Protein AF-A0A315ZQ72-F1 (afdb_monomer)

Nearest PDB structures (foldseek):
  6ake-assembly1_A  TM=5.453E-01  e=6.835E-01  Mus musculus

Mean predicted aligned error: 5.45 Å

Secondary structure (DSSP, 8-state):
-HHHHHHPPTTHHHHHHHHHHHHHHHHHHHHHH--TTHHHHHHHHHHHHHHHHHHHHHTTGGGH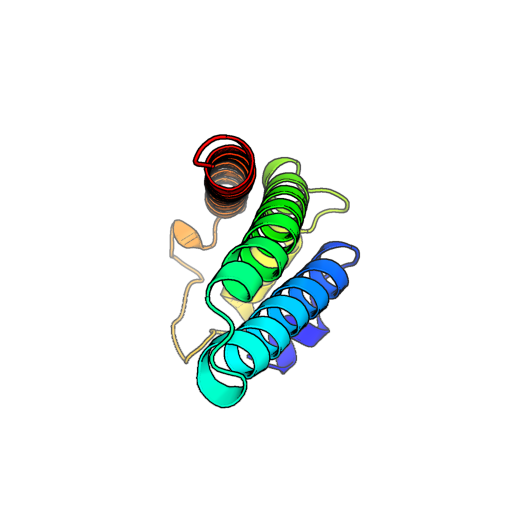HHHHHHHHHHH-GGG---TT-GGGSHHHHHHHHHHHHHHHHHHHHHHHH--

Organism: NCBI:txid317664

Foldseek 3Di:
DVVLLVQADPPLSVLVVVLVVLVVVLCCCCVPVVDPLSNLVSQQVNLVSLLVNLCCLLVCPVVRLVSQLVCVQPVCVVVHHCVVPPCSDSNNSNVVSPVSNVRSVVSNCCSVVVD

pLDDT: mean 86.86, std 9.17, range [51.12, 97.25]

Sequence (115 aa):
MLRMLRQLPQPFKTLYAATFAVFFIGFVTVAIADEPDGFRFVIVPFGLLMAAQGTVLALDVRGNATEYSRLLKTTKPMGVDYSGSFMSSVRAIRMLGAAVLVVGLFMTVAAVVGT

Solvent-accessible surface area (backbone atoms only — not comparable to full-atom values): 5789 Å² total; per-residue (Å²): 100,73,72,59,58,72,66,48,49,74,66,55,39,59,42,52,53,49,40,52,48,42,52,51,54,34,48,48,41,42,76,70,65,72,34,79,71,48,51,50,75,28,42,36,60,40,11,50,37,36,21,53,45,7,48,37,21,43,68,32,46,87,45,38,17,53,52,50,19,52,46,38,40,72,63,26,58,92,77,44,77,27,67,87,39,70,73,31,33,43,68,44,36,17,50,51,12,46,52,37,20,53,50,9,47,47,45,25,50,48,58,66,65,76,109

Radius of gyration: 15.66 Å; Cα contacts (8 Å, |Δi|>4): 152; chains: 1; bounding box: 36×22×44 Å

Structure (mmCIF, N/CA/C/O backbone):
data_AF-A0A315ZQ72-F1
#
_entry.id   AF-A0A315ZQ72-F1
#
loop_
_atom_site.group_PDB
_atom_site.id
_atom_site.type_symbol
_atom_site.label_atom_id
_atom_site.label_alt_id
_atom_site.label_comp_id
_atom_site.label_asym_id
_atom_site.label_entity_id
_atom_site.label_seq_id
_atom_site.pdbx_PDB_ins_code
_atom_site.Cartn_x
_atom_site.Cartn_y
_atom_site.Cartn_z
_atom_site.occupancy
_atom_site.B_iso_or_equiv
_atom_site.auth_seq_id
_atom_site.auth_comp_id
_atom_site.auth_asym_id
_atom_site.auth_atom_id
_atom_site.pdbx_PDB_model_num
ATOM 1 N N . MET A 1 1 ? 7.701 -4.506 13.657 1.00 62.28 1 MET A N 1
ATOM 2 C CA . MET A 1 1 ? 7.121 -4.409 12.293 1.00 62.28 1 MET A CA 1
ATOM 3 C C . MET A 1 1 ? 6.639 -5.748 11.741 1.00 62.28 1 MET A C 1
ATOM 5 O O . MET A 1 1 ? 5.459 -5.853 11.442 1.00 62.28 1 MET A O 1
ATOM 9 N N . LEU A 1 2 ? 7.482 -6.787 11.670 1.00 71.06 2 LEU A N 1
ATOM 10 C CA . LEU A 1 2 ? 7.100 -8.115 11.146 1.00 71.06 2 LEU A CA 1
ATOM 11 C C . LEU A 1 2 ? 5.825 -8.711 11.777 1.00 71.06 2 LEU A C 1
ATOM 13 O O . LEU A 1 2 ? 4.986 -9.264 11.070 1.00 71.06 2 LEU A O 1
ATOM 17 N N . ARG A 1 3 ? 5.635 -8.550 13.094 1.00 74.81 3 ARG A N 1
ATOM 18 C CA . AR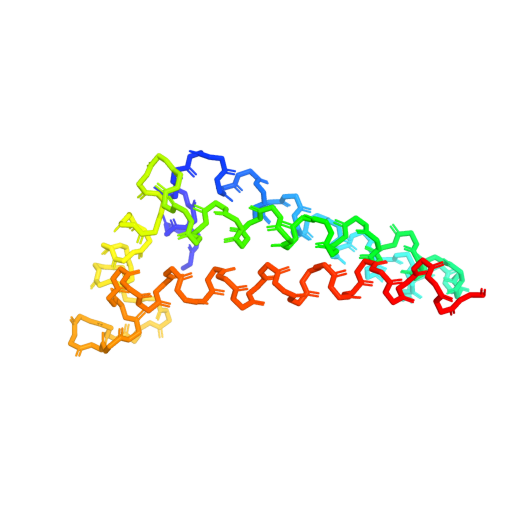G A 1 3 ? 4.424 -9.011 13.800 1.00 74.81 3 ARG A CA 1
ATOM 19 C C . ARG A 1 3 ? 3.146 -8.307 13.325 1.00 74.81 3 ARG A C 1
ATOM 21 O O . ARG A 1 3 ? 2.135 -8.971 13.149 1.00 74.81 3 ARG A O 1
ATOM 28 N N . MET A 1 4 ? 3.213 -6.999 13.077 1.00 74.56 4 MET A N 1
ATOM 29 C CA . MET A 1 4 ? 2.089 -6.203 12.571 1.00 74.56 4 MET A CA 1
ATOM 30 C C . MET A 1 4 ? 1.739 -6.611 11.136 1.00 74.56 4 MET A C 1
ATOM 32 O O . MET A 1 4 ? 0.583 -6.888 10.839 1.00 74.56 4 MET A O 1
ATOM 36 N N . LEU A 1 5 ? 2.749 -6.752 10.268 1.00 75.69 5 LEU A N 1
ATOM 37 C CA . LEU A 1 5 ? 2.554 -7.176 8.878 1.00 75.69 5 LEU A CA 1
ATOM 38 C C . LEU A 1 5 ? 1.884 -8.551 8.781 1.00 75.69 5 LEU A C 1
ATOM 40 O O . LEU A 1 5 ? 0.998 -8.746 7.956 1.00 75.69 5 LEU A O 1
ATOM 44 N N . ARG A 1 6 ? 2.242 -9.494 9.664 1.00 81.62 6 ARG A N 1
ATOM 45 C CA . ARG A 1 6 ? 1.608 -10.822 9.731 1.00 81.62 6 ARG A CA 1
ATOM 46 C C . ARG A 1 6 ? 0.135 -10.783 10.140 1.00 81.62 6 ARG A C 1
ATOM 48 O O . ARG A 1 6 ? -0.583 -11.720 9.808 1.00 81.62 6 ARG A O 1
ATOM 55 N N . GLN A 1 7 ? -0.329 -9.728 10.801 1.00 83.88 7 GLN A N 1
ATOM 56 C CA . GLN A 1 7 ? -1.713 -9.604 11.269 1.00 83.88 7 GLN A CA 1
ATOM 57 C C . GLN A 1 7 ? -2.617 -8.843 10.292 1.00 83.88 7 GLN A C 1
ATOM 59 O O . GLN A 1 7 ? -3.830 -8.873 10.454 1.00 83.88 7 GLN A O 1
ATOM 64 N N . LEU A 1 8 ? -2.058 -8.228 9.243 1.00 83.88 8 LEU A N 1
ATOM 65 C CA . LEU A 1 8 ? -2.861 -7.507 8.257 1.00 83.88 8 LEU A CA 1
ATOM 66 C C . LEU A 1 8 ? -3.813 -8.446 7.488 1.00 83.88 8 LEU A C 1
ATOM 68 O O . LEU A 1 8 ? -3.389 -9.545 7.090 1.00 83.88 8 LEU A O 1
ATOM 72 N N . PRO A 1 9 ? -5.067 -8.028 7.237 1.00 87.56 9 PRO A N 1
ATOM 73 C CA . PRO A 1 9 ? -6.008 -8.800 6.441 1.00 87.56 9 PRO A CA 1
ATOM 74 C C . PRO A 1 9 ? -5.582 -8.899 4.973 1.00 87.56 9 PRO A C 1
ATOM 76 O O . PRO A 1 9 ? -4.791 -8.109 4.449 1.00 87.56 9 PRO A O 1
ATOM 79 N N . GLN A 1 10 ? -6.158 -9.880 4.279 1.00 90.94 10 GLN A N 1
ATOM 80 C CA . GLN A 1 10 ? -6.149 -9.898 2.819 1.00 90.94 10 GLN A CA 1
ATOM 81 C C . GLN A 1 10 ? -7.238 -8.953 2.281 1.00 90.94 10 GLN A C 1
ATOM 83 O O . GLN A 1 10 ? -8.309 -8.868 2.888 1.00 90.94 10 GLN A O 1
ATOM 88 N N . PRO A 1 11 ? -7.016 -8.249 1.155 1.00 91.12 11 PRO A N 1
ATOM 89 C CA . PRO A 1 11 ? -5.890 -8.390 0.218 1.00 91.12 11 PRO A CA 1
ATOM 90 C C . PRO A 1 11 ? -4.671 -7.497 0.522 1.00 91.12 11 PRO A C 1
ATOM 92 O O . PRO A 1 11 ? -3.656 -7.591 -0.167 1.00 91.12 11 PRO A O 1
ATOM 95 N N . PHE A 1 12 ? -4.751 -6.617 1.528 1.00 91.00 12 PHE A N 1
ATOM 96 C CA . PHE A 1 12 ? -3.743 -5.576 1.754 1.00 91.00 12 PHE A CA 1
ATOM 97 C C . PHE A 1 12 ? -2.345 -6.140 2.031 1.00 91.00 12 PHE A C 1
ATOM 99 O O . PHE A 1 12 ? -1.354 -5.612 1.530 1.00 91.00 12 PHE A O 1
ATOM 106 N N . LYS A 1 13 ? -2.259 -7.249 2.777 1.00 91.00 13 LYS A N 1
ATOM 107 C CA . LYS A 1 13 ? -0.991 -7.944 3.037 1.00 91.00 13 LYS A CA 1
ATOM 108 C C . LYS A 1 13 ? -0.295 -8.399 1.751 1.00 91.00 13 LYS A C 1
ATOM 110 O O . LYS A 1 13 ? 0.901 -8.157 1.603 1.00 91.00 13 LYS A O 1
ATOM 115 N N . THR A 1 14 ? -1.016 -9.056 0.840 1.00 92.88 14 THR A N 1
ATOM 116 C CA . THR A 1 14 ? -0.434 -9.521 -0.429 1.00 92.88 14 THR A CA 1
ATOM 117 C C . THR A 1 14 ? 0.013 -8.347 -1.285 1.00 92.88 14 THR A C 1
ATOM 119 O O . THR A 1 14 ? 1.123 -8.375 -1.807 1.00 92.88 14 THR A O 1
ATOM 122 N N . LEU A 1 15 ? -0.801 -7.293 -1.372 1.00 93.38 15 LEU A N 1
ATOM 123 C CA . LEU A 1 15 ? -0.421 -6.088 -2.105 1.00 93.38 15 LEU A CA 1
ATOM 124 C C . LEU A 1 15 ? 0.846 -5.451 -1.522 1.00 93.38 15 LEU A C 1
ATOM 126 O O . LEU A 1 15 ? 1.740 -5.097 -2.273 1.00 93.38 15 LEU A O 1
ATOM 130 N N . TYR A 1 16 ? 0.980 -5.392 -0.193 1.00 90.56 16 TYR A N 1
ATOM 131 C CA . TYR A 1 16 ? 2.194 -4.889 0.456 1.00 90.56 16 TYR A CA 1
ATOM 132 C C . TYR A 1 16 ? 3.437 -5.715 0.121 1.00 90.56 16 TYR A C 1
ATOM 134 O O . TYR A 1 16 ? 4.483 -5.151 -0.195 1.00 90.56 16 TYR A O 1
ATOM 142 N N . ALA A 1 17 ? 3.324 -7.044 0.157 1.00 91.50 17 ALA A N 1
ATOM 143 C CA . ALA A 1 17 ? 4.421 -7.927 -0.225 1.00 91.50 17 ALA A CA 1
ATOM 144 C C . ALA A 1 17 ? 4.807 -7.751 -1.704 1.00 91.50 17 ALA A C 1
ATOM 146 O O . ALA A 1 17 ? 5.993 -7.689 -2.017 1.00 91.50 17 ALA A O 1
ATOM 147 N N . ALA A 1 18 ? 3.820 -7.615 -2.593 1.00 93.25 18 ALA A N 1
ATOM 148 C CA . ALA A 1 18 ? 4.048 -7.368 -4.012 1.00 93.25 18 ALA A CA 1
ATOM 149 C C . ALA A 1 18 ? 4.736 -6.013 -4.251 1.00 93.25 18 ALA A C 1
ATOM 151 O O . ALA A 1 18 ? 5.719 -5.961 -4.984 1.00 93.25 18 ALA A O 1
ATOM 152 N N . THR A 1 19 ? 4.289 -4.939 -3.585 1.00 92.06 19 THR A N 1
ATOM 153 C CA . THR A 1 19 ? 4.922 -3.610 -3.673 1.00 92.06 19 THR A CA 1
ATOM 154 C C . THR A 1 19 ? 6.386 -3.677 -3.249 1.00 92.06 19 THR A C 1
ATOM 156 O O . THR A 1 19 ? 7.257 -3.140 -3.930 1.00 92.06 19 THR A O 1
ATOM 159 N N . PHE A 1 20 ? 6.676 -4.380 -2.149 1.00 89.81 20 PHE A N 1
ATOM 160 C CA . PHE A 1 20 ? 8.045 -4.562 -1.673 1.00 89.81 20 PHE A CA 1
ATOM 161 C C . PHE A 1 20 ? 8.900 -5.377 -2.655 1.00 89.81 20 PHE A C 1
ATOM 163 O O . PHE A 1 20 ? 10.050 -5.023 -2.901 1.00 89.81 20 PHE A O 1
ATOM 170 N N . ALA A 1 21 ? 8.339 -6.431 -3.254 1.00 91.31 21 ALA A N 1
ATOM 171 C CA . ALA A 1 21 ? 9.027 -7.229 -4.265 1.00 91.31 21 ALA A CA 1
ATOM 172 C C . ALA A 1 21 ? 9.361 -6.403 -5.518 1.00 91.31 21 ALA A C 1
ATOM 174 O O . ALA A 1 21 ? 10.500 -6.440 -5.970 1.00 91.31 21 ALA A O 1
ATOM 175 N N . VAL A 1 22 ? 8.413 -5.612 -6.036 1.00 90.62 22 VAL A N 1
ATOM 176 C CA . VAL A 1 22 ? 8.649 -4.721 -7.187 1.00 90.62 22 VAL A CA 1
ATOM 177 C C . VAL A 1 22 ? 9.719 -3.683 -6.867 1.00 90.62 22 VAL A C 1
ATOM 179 O O . VAL A 1 22 ? 10.620 -3.477 -7.674 1.00 90.62 22 VAL A O 1
ATOM 182 N N . PHE A 1 23 ? 9.674 -3.077 -5.677 1.00 86.81 23 PHE A N 1
ATOM 183 C CA . PHE A 1 23 ? 10.707 -2.138 -5.242 1.00 86.81 23 PHE A CA 1
ATOM 184 C C . PHE A 1 23 ? 12.094 -2.795 -5.195 1.00 86.81 23 PHE A C 1
ATOM 186 O O . PHE A 1 23 ? 13.059 -2.226 -5.698 1.00 86.81 23 PHE A O 1
ATOM 193 N N . PHE A 1 24 ? 12.200 -4.005 -4.638 1.00 87.69 24 PHE A N 1
ATOM 194 C CA . PHE A 1 24 ? 13.472 -4.723 -4.541 1.00 87.69 24 PHE A CA 1
ATOM 195 C C . PHE A 1 24 ? 14.014 -5.148 -5.912 1.00 87.69 24 PHE A C 1
ATOM 197 O O . PHE A 1 24 ? 15.184 -4.917 -6.206 1.00 87.69 24 PHE A O 1
ATOM 204 N N . ILE A 1 25 ? 13.163 -5.719 -6.771 1.00 86.50 25 ILE A N 1
ATOM 205 C CA . ILE A 1 25 ? 13.520 -6.083 -8.150 1.00 86.50 25 ILE A CA 1
ATOM 206 C C . ILE A 1 25 ? 13.975 -4.841 -8.913 1.00 86.50 25 ILE A C 1
ATOM 208 O O . ILE A 1 25 ? 14.983 -4.882 -9.614 1.00 86.50 25 ILE A O 1
ATOM 212 N N . GLY A 1 26 ? 13.271 -3.723 -8.742 1.00 83.19 26 GLY A N 1
ATOM 213 C CA . GLY A 1 26 ? 13.628 -2.477 -9.393 1.00 83.19 26 GLY A CA 1
ATOM 214 C C . GLY A 1 26 ? 14.941 -1.889 -8.910 1.00 83.19 26 GLY A C 1
ATOM 215 O O . GLY A 1 26 ? 15.753 -1.481 -9.732 1.00 83.19 26 GLY A O 1
ATOM 216 N N . PHE A 1 27 ? 15.191 -1.919 -7.601 1.00 81.50 27 PHE A N 1
ATOM 217 C CA . PHE A 1 27 ? 16.479 -1.525 -7.042 1.00 81.50 27 PHE A CA 1
ATOM 218 C C . PHE A 1 27 ? 17.619 -2.368 -7.623 1.00 81.50 27 PHE A C 1
ATOM 220 O O . PHE A 1 27 ? 18.609 -1.811 -8.079 1.00 81.50 27 PHE A O 1
ATOM 227 N N . VAL A 1 28 ? 17.462 -3.694 -7.681 1.00 82.81 28 VAL A N 1
ATOM 228 C CA . VAL A 1 28 ? 18.455 -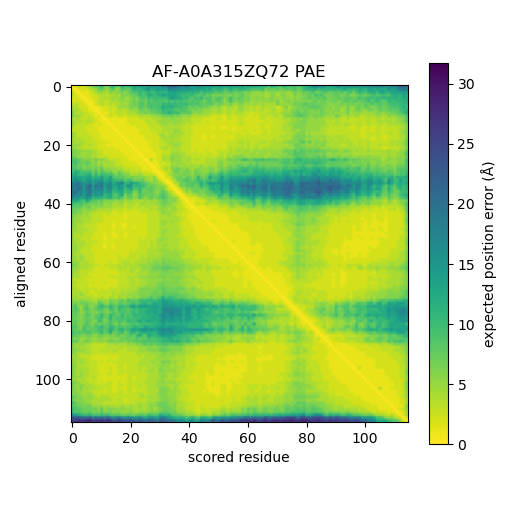4.593 -8.292 1.00 82.81 28 VAL A CA 1
ATOM 229 C C . VAL A 1 28 ? 18.649 -4.273 -9.776 1.00 82.81 28 VAL A C 1
ATOM 231 O O . VAL A 1 28 ? 19.778 -4.146 -10.229 1.00 82.81 28 VAL A O 1
ATOM 234 N N . THR A 1 29 ? 17.569 -4.089 -10.532 1.00 79.19 29 THR A N 1
ATOM 235 C CA . THR A 1 29 ? 17.643 -3.869 -11.985 1.00 79.19 29 THR A CA 1
ATOM 236 C C . THR A 1 29 ? 18.312 -2.534 -12.316 1.00 79.19 29 THR A C 1
ATOM 238 O O . THR A 1 29 ? 19.218 -2.487 -13.135 1.00 79.19 29 THR A O 1
ATOM 241 N N . VAL A 1 30 ? 17.924 -1.451 -11.644 1.00 74.88 30 VAL A N 1
ATOM 242 C CA . VAL A 1 30 ? 18.448 -0.109 -11.938 1.00 74.88 30 VAL A CA 1
ATOM 243 C C . VAL A 1 30 ? 19.842 0.092 -11.347 1.00 74.88 30 VAL A C 1
ATOM 245 O O . VAL A 1 30 ? 20.708 0.648 -12.009 1.00 74.88 30 VAL A O 1
ATOM 248 N N . ALA A 1 31 ? 20.086 -0.358 -10.112 1.00 75.38 31 ALA A N 1
ATOM 249 C CA . ALA A 1 31 ? 21.359 -0.102 -9.438 1.00 75.38 31 ALA A CA 1
ATOM 250 C C . ALA A 1 31 ? 22.469 -1.094 -9.815 1.00 75.38 31 ALA A C 1
ATOM 252 O O . ALA A 1 31 ? 23.640 -0.758 -9.666 1.00 75.38 31 ALA A O 1
ATOM 253 N N . ILE A 1 32 ? 22.125 -2.316 -10.244 1.00 74.06 32 ILE A N 1
ATOM 254 C CA . ILE A 1 32 ? 23.111 -3.375 -10.527 1.00 74.06 32 ILE A CA 1
ATOM 255 C C . ILE A 1 32 ? 23.248 -3.637 -12.030 1.00 74.06 32 ILE A C 1
ATOM 257 O O . ILE A 1 32 ? 24.358 -3.915 -12.475 1.00 74.06 32 ILE A O 1
ATOM 261 N N . ALA A 1 33 ? 22.166 -3.550 -12.813 1.00 73.8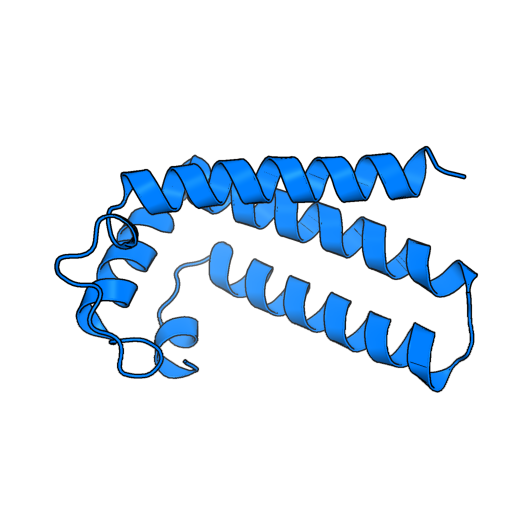1 33 ALA A N 1
ATOM 262 C CA . ALA A 1 33 ? 22.207 -3.860 -14.247 1.00 73.81 33 ALA A CA 1
ATOM 263 C C . ALA A 1 33 ? 22.397 -2.634 -15.163 1.00 73.81 33 ALA A C 1
ATOM 265 O O . ALA A 1 33 ? 22.498 -2.827 -16.369 1.00 73.81 33 ALA A O 1
ATOM 266 N N . ASP A 1 34 ? 22.463 -1.415 -14.606 1.00 71.81 34 ASP A N 1
ATOM 267 C CA . ASP A 1 34 ? 22.674 -0.139 -15.326 1.00 71.81 34 ASP A CA 1
ATOM 268 C C . ASP A 1 34 ? 21.745 0.049 -16.543 1.00 71.81 34 ASP A C 1
ATOM 270 O O . ASP A 1 34 ? 22.141 0.537 -17.597 1.00 71.81 34 ASP A O 1
ATOM 274 N N . GLU A 1 35 ? 20.488 -0.379 -16.397 1.00 72.75 35 GLU A N 1
ATOM 275 C CA . GLU A 1 35 ? 19.456 -0.298 -17.435 1.00 72.75 35 GLU A CA 1
ATOM 276 C C . GLU A 1 35 ? 18.530 0.906 -17.180 1.00 72.75 35 GLU A C 1
ATOM 278 O O . GLU A 1 35 ? 17.589 0.804 -16.378 1.00 72.75 35 GLU A O 1
ATOM 283 N N . PRO A 1 36 ? 18.764 2.066 -17.827 1.00 65.62 36 PRO A N 1
ATOM 284 C CA . PRO A 1 36 ? 17.993 3.287 -17.587 1.00 65.62 36 PRO A CA 1
ATOM 285 C C . PRO A 1 36 ? 16.520 3.155 -18.005 1.00 65.62 36 PRO A C 1
ATOM 287 O O . PRO A 1 36 ? 15.644 3.722 -17.346 1.00 65.62 36 PRO A O 1
ATOM 290 N N . ASP A 1 37 ? 16.217 2.342 -19.023 1.00 68.94 37 ASP A N 1
ATOM 291 C CA . ASP A 1 37 ? 14.836 2.042 -19.429 1.00 68.94 37 ASP A CA 1
ATOM 292 C C . ASP A 1 37 ? 14.140 1.057 -18.472 1.00 68.94 37 ASP A C 1
ATOM 294 O O . ASP A 1 37 ? 12.907 1.042 -18.360 1.00 68.94 37 ASP A O 1
ATOM 298 N N . GLY A 1 38 ? 14.919 0.302 -17.686 1.00 65.31 38 GLY A N 1
ATOM 299 C CA . GLY A 1 38 ? 14.436 -0.577 -16.620 1.00 65.31 38 GLY A CA 1
ATOM 300 C C . GLY A 1 38 ? 13.588 0.158 -15.579 1.00 65.31 38 GLY A C 1
ATOM 301 O O . GLY A 1 38 ? 12.665 -0.417 -15.000 1.00 65.31 38 GLY A O 1
ATOM 302 N N . PHE A 1 39 ? 13.821 1.459 -15.394 1.00 71.38 39 PHE A N 1
ATOM 303 C CA . PHE A 1 39 ? 13.084 2.280 -14.438 1.00 71.38 39 PHE A CA 1
ATOM 304 C C . PHE A 1 39 ? 11.578 2.354 -14.751 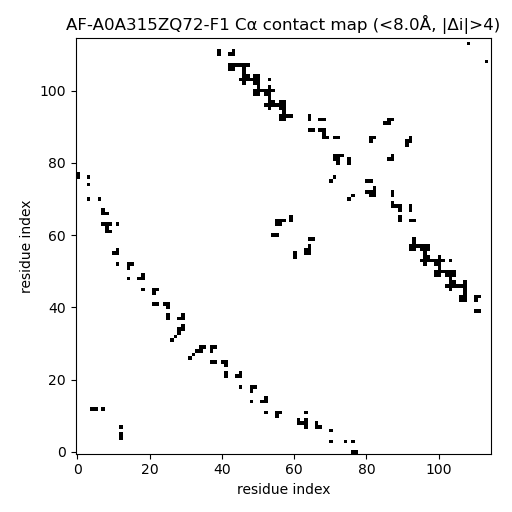1.00 71.38 39 PHE A C 1
ATOM 306 O O . PHE A 1 39 ? 10.756 2.308 -13.831 1.00 71.38 39 PHE A O 1
ATOM 313 N N . ARG A 1 40 ? 11.177 2.366 -16.033 1.00 75.50 40 ARG A N 1
ATOM 314 C CA . ARG A 1 40 ? 9.751 2.359 -16.427 1.00 75.50 40 ARG A CA 1
ATOM 315 C C . ARG A 1 40 ? 9.063 1.045 -16.071 1.00 75.50 40 ARG A C 1
ATOM 317 O O . ARG A 1 40 ? 7.950 1.058 -15.539 1.00 75.50 40 ARG A O 1
ATOM 324 N N . PHE A 1 41 ? 9.750 -0.077 -16.290 1.00 78.38 41 PHE A N 1
ATOM 325 C CA . PHE A 1 41 ? 9.265 -1.415 -15.935 1.00 78.38 41 PHE A CA 1
ATOM 326 C C . PHE A 1 41 ? 9.092 -1.609 -14.427 1.00 78.38 41 PHE A C 1
ATOM 328 O O . PHE A 1 41 ? 8.396 -2.528 -14.006 1.00 78.38 41 PHE A O 1
ATOM 335 N N . VAL A 1 42 ? 9.676 -0.729 -13.615 1.00 84.69 42 VAL A N 1
ATOM 336 C CA . VAL A 1 42 ? 9.524 -0.719 -12.159 1.00 84.69 42 VAL A CA 1
ATOM 337 C C . VAL A 1 42 ? 8.428 0.250 -11.731 1.00 84.69 42 VAL A C 1
ATOM 339 O O . VAL A 1 42 ? 7.560 -0.127 -10.944 1.00 84.69 42 VAL A O 1
ATOM 342 N N . ILE A 1 43 ? 8.433 1.487 -12.243 1.00 87.06 43 ILE A N 1
ATOM 343 C CA . ILE A 1 43 ? 7.491 2.520 -11.790 1.00 87.06 43 ILE A CA 1
ATOM 344 C C . ILE A 1 43 ? 6.049 2.146 -12.102 1.00 87.06 43 ILE A C 1
ATOM 346 O O . ILE A 1 43 ? 5.190 2.328 -11.243 1.00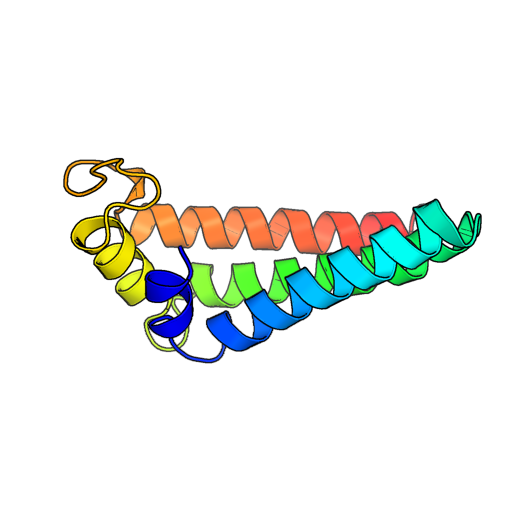 87.06 43 ILE A O 1
ATOM 350 N N . VAL A 1 44 ? 5.761 1.638 -13.302 1.00 90.00 44 VAL A N 1
ATOM 351 C CA . VAL A 1 44 ? 4.383 1.316 -13.701 1.00 90.00 44 VAL A CA 1
ATOM 352 C C . VAL A 1 44 ? 3.749 0.278 -12.763 1.00 90.00 44 VAL A C 1
ATOM 354 O O . VAL A 1 44 ? 2.715 0.584 -12.161 1.00 90.00 44 VAL A O 1
ATOM 357 N N . PRO A 1 45 ? 4.335 -0.919 -12.552 1.00 91.88 45 PRO A N 1
ATOM 358 C CA . PRO A 1 45 ? 3.765 -1.877 -11.609 1.00 91.88 45 PRO A CA 1
ATOM 359 C C . PRO A 1 45 ? 3.788 -1.364 -10.166 1.00 91.88 45 PRO A C 1
ATOM 361 O O . PRO A 1 45 ? 2.856 -1.644 -9.415 1.00 91.88 45 PRO A O 1
ATOM 364 N N . PHE A 1 46 ? 4.795 -0.579 -9.772 1.00 91.75 46 PHE A N 1
ATOM 365 C CA . PHE A 1 46 ? 4.843 0.020 -8.439 1.00 91.75 46 PHE A CA 1
ATOM 366 C C . PHE A 1 46 ? 3.674 0.988 -8.203 1.00 91.75 46 PHE A C 1
ATOM 368 O O . PHE A 1 46 ? 2.968 0.875 -7.200 1.00 91.75 46 PHE A O 1
ATOM 375 N N . GLY A 1 47 ? 3.417 1.889 -9.153 1.00 93.19 47 GLY A N 1
ATOM 376 C CA . GLY A 1 47 ? 2.312 2.841 -9.114 1.00 93.19 47 GLY A CA 1
ATOM 377 C C . GLY A 1 47 ? 0.949 2.148 -9.082 1.00 93.19 47 GLY A C 1
ATOM 378 O O . GLY A 1 47 ? 0.104 2.504 -8.261 1.00 93.19 47 GLY A O 1
ATOM 379 N N . LEU A 1 48 ? 0.755 1.098 -9.887 1.00 95.56 48 LEU A N 1
ATOM 380 C CA . LEU A 1 48 ? -0.473 0.295 -9.877 1.00 95.56 48 LEU A CA 1
ATOM 381 C C . LEU A 1 48 ? -0.698 -0.419 -8.539 1.00 95.56 48 LEU A C 1
ATOM 383 O O . LEU A 1 48 ? -1.819 -0.442 -8.027 1.00 95.56 48 LEU A O 1
ATOM 387 N N . LEU 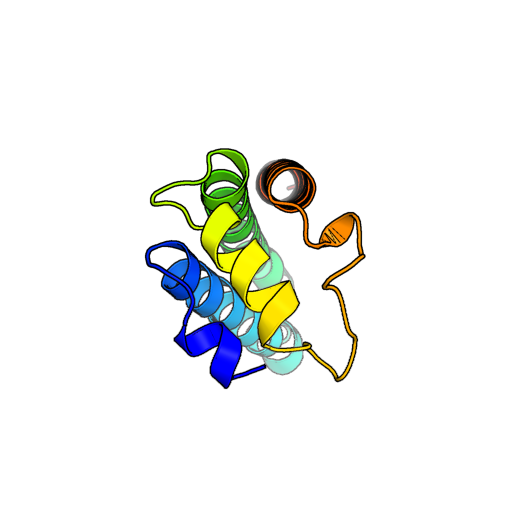A 1 49 ? 0.356 -0.983 -7.946 1.00 96.25 49 LEU A N 1
ATOM 388 C CA . LEU A 1 49 ? 0.266 -1.638 -6.643 1.00 96.25 49 LEU A CA 1
ATOM 389 C C . LEU A 1 49 ? -0.036 -0.631 -5.530 1.00 96.25 49 LEU A C 1
ATOM 391 O O . LEU A 1 49 ? -0.912 -0.894 -4.704 1.00 96.25 49 LEU A O 1
ATOM 395 N N . MET A 1 50 ? 0.605 0.542 -5.542 1.00 95.00 50 MET A N 1
ATOM 396 C CA . MET A 1 50 ? 0.263 1.635 -4.629 1.00 95.00 50 MET A CA 1
ATOM 397 C C . MET A 1 50 ? -1.191 2.072 -4.808 1.00 95.00 50 MET A C 1
ATOM 399 O O . MET A 1 50 ? -1.907 2.201 -3.816 1.00 95.00 50 MET A O 1
ATOM 403 N N . ALA A 1 51 ? -1.659 2.221 -6.050 1.00 96.62 51 ALA A N 1
ATOM 404 C CA . ALA A 1 51 ? -3.048 2.550 -6.338 1.00 96.62 51 ALA A CA 1
ATOM 405 C C . ALA A 1 51 ? -4.001 1.518 -5.714 1.00 96.62 51 ALA A C 1
ATOM 407 O O . ALA A 1 51 ? -4.881 1.878 -4.932 1.00 96.62 51 ALA A O 1
ATOM 408 N N . ALA A 1 52 ? -3.762 0.227 -5.952 1.00 96.81 52 ALA A N 1
ATOM 409 C CA . ALA A 1 52 ? -4.566 -0.856 -5.391 1.00 96.81 52 ALA A CA 1
ATOM 410 C C . ALA A 1 52 ? -4.559 -0.869 -3.850 1.00 96.81 52 ALA A C 1
ATOM 412 O O . ALA A 1 52 ? -5.611 -1.015 -3.221 1.00 96.81 52 ALA A O 1
ATOM 413 N N . GLN A 1 53 ? -3.395 -0.685 -3.219 1.00 95.75 53 GLN A N 1
ATOM 414 C CA . GLN A 1 53 ? -3.281 -0.576 -1.760 1.00 95.75 53 GLN A CA 1
ATOM 415 C C . GLN A 1 53 ? -4.066 0.617 -1.216 1.00 95.75 53 GLN A C 1
ATOM 417 O O . GLN A 1 53 ? -4.789 0.487 -0.224 1.00 95.75 53 GLN A O 1
ATOM 422 N N . GLY A 1 54 ? -3.938 1.763 -1.883 1.00 95.62 54 GLY A N 1
ATOM 423 C CA . GLY A 1 54 ? -4.652 2.984 -1.556 1.00 95.62 54 GLY A CA 1
ATOM 424 C C . GLY A 1 54 ? -6.163 2.793 -1.620 1.00 95.62 54 GLY A C 1
ATOM 425 O O . GLY A 1 54 ? -6.856 3.124 -0.661 1.00 95.62 54 GLY A O 1
ATOM 426 N N . THR A 1 55 ? -6.674 2.162 -2.681 1.00 97.25 55 THR A N 1
ATOM 427 C CA . THR A 1 55 ? -8.097 1.817 -2.825 1.00 97.25 55 THR A CA 1
ATOM 428 C C . THR A 1 55 ? -8.582 0.911 -1.697 1.00 97.25 55 THR A C 1
ATOM 430 O O . THR A 1 55 ? -9.625 1.181 -1.098 1.00 97.25 55 THR A O 1
ATOM 433 N N . VAL A 1 56 ? -7.824 -0.144 -1.375 1.00 96.56 56 VAL A N 1
ATOM 434 C CA . VAL A 1 56 ? -8.176 -1.093 -0.306 1.00 96.56 56 VAL A CA 1
ATOM 435 C C . VAL A 1 56 ? -8.317 -0.386 1.040 1.00 96.56 56 VAL A C 1
ATOM 437 O O . VAL A 1 56 ? -9.262 -0.670 1.776 1.00 96.56 56 VAL A O 1
ATOM 440 N N . LEU A 1 57 ? -7.423 0.556 1.351 1.00 95.62 57 LEU A N 1
ATOM 441 C CA . LEU A 1 57 ? -7.512 1.351 2.576 1.00 95.62 57 LEU A CA 1
ATOM 442 C C . LEU A 1 57 ? -8.612 2.415 2.508 1.00 95.62 57 LEU A C 1
ATOM 444 O O . LEU A 1 57 ? -9.380 2.541 3.454 1.00 95.62 57 LEU A O 1
ATOM 448 N N . ALA A 1 58 ? -8.729 3.164 1.412 1.00 96.50 58 ALA A N 1
ATOM 449 C CA . ALA A 1 58 ? -9.691 4.260 1.272 1.00 96.50 58 ALA A CA 1
ATOM 450 C C . ALA A 1 58 ? -11.146 3.783 1.401 1.00 96.50 58 ALA A C 1
ATOM 452 O O . ALA A 1 58 ? -11.968 4.410 2.085 1.00 96.50 58 ALA A O 1
ATOM 453 N N . LEU A 1 59 ? -11.444 2.643 0.773 1.00 96.25 59 LEU A N 1
ATOM 454 C CA . LEU A 1 59 ? -12.762 2.012 0.787 1.00 96.25 59 LEU A CA 1
ATOM 455 C C . LEU A 1 59 ? -12.957 1.053 1.969 1.00 96.25 59 LEU A C 1
ATOM 457 O O . LEU A 1 59 ? -14.027 0.468 2.091 1.00 96.25 59 LEU A O 1
ATOM 461 N N . ASP A 1 60 ? -11.948 0.895 2.832 1.00 95.44 60 ASP A N 1
ATOM 462 C CA . ASP A 1 60 ? -11.947 -0.056 3.949 1.00 95.44 60 ASP A CA 1
ATOM 463 C C . ASP A 1 60 ? -12.364 -1.477 3.518 1.00 95.44 60 ASP A C 1
ATOM 465 O O . ASP A 1 60 ? -13.161 -2.159 4.167 1.00 95.44 60 ASP A O 1
ATOM 469 N N . VAL A 1 61 ? -11.834 -1.935 2.377 1.00 94.69 61 VAL A N 1
ATOM 470 C CA . VAL A 1 61 ? -12.183 -3.237 1.792 1.00 94.69 61 VAL A CA 1
ATOM 471 C C . VAL A 1 61 ? -11.873 -4.326 2.811 1.00 94.69 61 VAL A C 1
ATOM 473 O O . VAL A 1 61 ? -10.733 -4.448 3.253 1.00 94.69 61 VAL A O 1
ATOM 476 N N . ARG A 1 62 ? -12.876 -5.129 3.188 1.00 92.50 62 ARG A N 1
ATOM 477 C CA . ARG A 1 62 ? -12.761 -6.177 4.225 1.00 92.50 62 ARG A CA 1
ATOM 478 C C . ARG A 1 62 ? -12.249 -5.662 5.584 1.00 92.50 62 ARG A C 1
ATOM 480 O O . ARG A 1 62 ? -11.596 -6.408 6.307 1.00 92.50 62 ARG A O 1
ATOM 487 N N . GLY A 1 63 ? -12.512 -4.400 5.923 1.00 93.00 63 GLY A N 1
ATOM 488 C CA . GLY A 1 63 ? -12.107 -3.817 7.205 1.00 93.00 63 GLY A CA 1
ATOM 489 C C . GLY A 1 63 ? -10.601 -3.564 7.331 1.00 93.00 63 GLY A C 1
ATOM 490 O O . GLY A 1 63 ? -10.093 -3.488 8.448 1.00 93.00 63 GLY A O 1
ATOM 491 N N . ASN A 1 64 ? -9.859 -3.473 6.218 1.00 93.12 64 ASN A N 1
ATOM 492 C CA . ASN A 1 64 ? -8.404 -3.297 6.251 1.00 93.12 64 ASN A CA 1
ATOM 493 C C . ASN A 1 64 ? -7.956 -2.006 6.954 1.00 93.12 64 ASN A C 1
ATOM 495 O O . ASN A 1 64 ? -6.992 -2.051 7.712 1.00 93.12 64 ASN A O 1
ATOM 499 N N . ALA A 1 65 ? -8.639 -0.876 6.763 1.00 92.88 65 ALA A N 1
ATOM 500 C CA . ALA A 1 65 ? -8.314 0.371 7.456 1.00 92.88 65 ALA A CA 1
ATOM 501 C C . ALA A 1 65 ? -8.685 0.303 8.943 1.00 92.88 65 ALA A C 1
ATOM 503 O O . ALA A 1 65 ? -7.950 0.810 9.795 1.00 92.88 65 ALA A O 1
ATOM 504 N N . THR A 1 66 ? -9.794 -0.366 9.261 1.00 93.62 66 THR A N 1
ATOM 505 C CA . THR A 1 66 ? -10.217 -0.616 10.645 1.00 93.62 66 THR A CA 1
ATOM 506 C C . THR A 1 66 ? -9.205 -1.492 11.390 1.00 93.62 66 THR A C 1
ATOM 508 O O . THR A 1 66 ? -8.780 -1.164 12.499 1.00 93.62 66 THR A O 1
ATOM 511 N N . GLU A 1 67 ? -8.734 -2.564 10.760 1.00 92.12 67 GLU A N 1
ATOM 512 C CA . GLU A 1 67 ? -7.733 -3.447 11.351 1.00 92.12 67 GLU A CA 1
ATOM 513 C C . GLU A 1 67 ? -6.360 -2.773 11.443 1.00 92.12 67 GLU A C 1
ATOM 515 O O . GLU A 1 67 ? -5.681 -2.873 12.465 1.00 92.12 67 GLU A O 1
ATOM 520 N N . TYR A 1 68 ? -5.970 -2.000 10.427 1.00 90.31 68 TYR A N 1
ATOM 521 C CA . TYR A 1 68 ? -4.743 -1.204 10.466 1.00 90.31 68 TYR A CA 1
ATOM 522 C C . TYR A 1 68 ? -4.767 -0.193 11.626 1.00 90.31 68 TYR A C 1
ATOM 524 O O . TYR A 1 68 ? -3.777 -0.058 12.345 1.00 90.31 68 TYR A O 1
ATOM 532 N N . SER A 1 69 ? -5.912 0.459 11.870 1.00 91.88 69 SER A N 1
ATOM 533 C CA . SER A 1 69 ? -6.135 1.350 13.021 1.00 91.88 69 SER A CA 1
ATOM 534 C C . SER A 1 69 ? -5.906 0.622 14.336 1.00 91.88 69 SER A C 1
ATOM 536 O O . SER A 1 69 ? -5.128 1.078 15.176 1.00 91.88 69 SER A O 1
ATOM 538 N N . ARG A 1 70 ? -6.544 -0.541 14.499 1.00 91.56 70 ARG A N 1
ATOM 539 C CA . ARG A 1 70 ? -6.411 -1.372 15.696 1.00 91.56 70 ARG A CA 1
ATOM 540 C C . ARG A 1 70 ? -4.951 -1.745 15.940 1.00 91.56 70 ARG A C 1
ATOM 542 O O . ARG A 1 70 ? -4.457 -1.578 17.052 1.00 91.56 70 ARG A O 1
ATOM 549 N N . LEU A 1 71 ? -4.251 -2.189 14.898 1.00 88.62 71 LEU A N 1
ATOM 550 C CA . LEU A 1 71 ? -2.855 -2.612 14.975 1.00 88.62 71 LEU A CA 1
ATOM 551 C C . LEU A 1 71 ? -1.889 -1.461 15.278 1.00 88.62 71 LEU A C 1
ATOM 553 O O . LEU A 1 71 ? -0.949 -1.662 16.048 1.00 88.62 71 LEU A O 1
ATOM 557 N N . LEU A 1 72 ? -2.112 -0.259 14.740 1.00 86.81 72 LEU A N 1
ATOM 558 C CA . LEU A 1 72 ? -1.303 0.919 15.084 1.00 86.81 72 LEU A CA 1
ATOM 559 C C . LEU A 1 72 ? -1.367 1.233 16.584 1.00 86.81 72 LEU A C 1
ATOM 561 O O . LEU A 1 72 ? -0.350 1.572 17.187 1.00 86.81 72 LEU A O 1
ATOM 565 N N . LYS A 1 73 ? -2.550 1.089 17.189 1.00 86.62 73 LYS A N 1
ATOM 566 C CA . LYS A 1 73 ? -2.771 1.373 18.613 1.00 86.62 73 LYS A CA 1
ATOM 567 C C . LYS A 1 73 ? -2.211 0.284 19.525 1.00 86.62 73 LYS A C 1
ATOM 569 O O . LYS A 1 73 ? -1.687 0.592 20.588 1.00 86.62 73 LYS A O 1
ATOM 574 N N . THR A 1 74 ? -2.316 -0.984 19.128 1.00 86.06 74 THR A N 1
ATOM 575 C CA . THR A 1 74 ? -1.936 -2.120 19.986 1.00 86.06 74 THR A CA 1
ATOM 576 C C . THR A 1 74 ? -0.475 -2.532 19.845 1.00 86.06 74 THR A C 1
ATOM 578 O O . THR A 1 74 ? 0.124 -2.994 20.813 1.00 86.06 74 THR A O 1
ATOM 581 N N . THR A 1 75 ? 0.117 -2.381 18.658 1.00 80.88 75 THR A N 1
ATOM 582 C CA . THR A 1 75 ? 1.443 -2.953 18.359 1.00 80.88 75 THR A CA 1
ATOM 583 C C . THR A 1 75 ? 2.596 -1.969 18.564 1.00 80.88 75 THR A C 1
ATOM 585 O O . THR A 1 75 ? 3.745 -2.383 18.426 1.00 80.88 75 THR A O 1
ATOM 588 N N . LYS A 1 76 ? 2.305 -0.692 18.864 1.00 79.31 76 LYS A N 1
ATOM 589 C CA . LYS A 1 76 ? 3.285 0.399 19.056 1.00 79.31 76 LYS A CA 1
ATOM 590 C C . LYS A 1 76 ? 4.439 0.334 18.044 1.00 79.31 76 LYS A C 1
ATOM 592 O O . LYS A 1 76 ? 5.582 0.040 18.415 1.00 79.31 76 LYS A O 1
ATOM 597 N N . PRO A 1 77 ? 4.153 0.482 16.737 1.00 72.94 77 PRO A N 1
ATOM 598 C CA . PRO A 1 77 ? 5.180 0.348 15.714 1.00 72.94 77 PRO A CA 1
ATOM 599 C C . PRO A 1 77 ? 6.339 1.309 15.998 1.00 72.94 77 PRO A C 1
ATOM 601 O O . PRO A 1 77 ? 6.128 2.480 16.290 1.00 72.94 77 PRO A O 1
ATOM 604 N N . MET A 1 78 ? 7.567 0.783 15.949 1.00 76.31 78 MET A N 1
ATOM 605 C CA . MET A 1 78 ? 8.803 1.522 16.257 1.00 76.31 78 MET A CA 1
ATOM 606 C C . MET A 1 78 ? 8.865 2.095 17.687 1.00 76.31 78 MET A C 1
ATOM 608 O O . MET A 1 78 ? 9.596 3.044 17.939 1.00 76.31 78 MET A O 1
ATOM 612 N N . GLY A 1 79 ? 8.109 1.520 18.630 1.00 78.94 79 GLY A N 1
ATOM 613 C CA . GLY A 1 79 ? 8.052 1.990 20.018 1.00 78.94 79 GLY A CA 1
ATOM 614 C C . GLY A 1 79 ? 7.168 3.222 20.224 1.00 78.94 79 GLY A C 1
ATOM 615 O O . GLY A 1 79 ? 7.018 3.673 21.355 1.00 78.94 79 GLY A O 1
ATOM 616 N N . VAL A 1 80 ? 6.547 3.744 19.161 1.00 79.38 80 VAL A N 1
ATOM 617 C CA . VAL A 1 80 ? 5.690 4.929 19.226 1.00 79.38 80 VAL A CA 1
ATOM 618 C C . VAL A 1 80 ? 4.263 4.518 19.580 1.00 79.38 80 VAL A C 1
ATOM 620 O O . VAL A 1 80 ? 3.669 3.641 18.947 1.00 79.38 80 VAL A O 1
ATOM 623 N N . ASP A 1 81 ? 3.704 5.156 20.609 1.00 83.38 81 ASP A N 1
ATOM 624 C CA . ASP A 1 81 ? 2.321 4.951 21.027 1.00 83.38 81 ASP A CA 1
ATOM 625 C C . ASP A 1 81 ? 1.377 5.849 20.221 1.00 83.38 81 ASP A C 1
ATOM 627 O O . ASP A 1 81 ? 1.316 7.062 20.414 1.00 83.38 81 ASP A O 1
ATOM 631 N N . TYR A 1 82 ? 0.628 5.239 19.305 1.00 81.31 82 TYR A N 1
ATOM 632 C CA . TYR A 1 82 ? -0.353 5.944 18.486 1.00 81.31 82 TYR A CA 1
ATOM 633 C C . TYR A 1 82 ? -1.778 5.883 19.058 1.00 81.31 82 TYR A C 1
ATOM 635 O O . TYR A 1 82 ? -2.702 6.355 18.396 1.00 81.31 82 TYR A O 1
ATOM 643 N N . SER A 1 83 ? -1.998 5.324 20.255 1.00 82.00 83 SER A N 1
ATOM 644 C CA . SER A 1 83 ? -3.341 5.120 20.830 1.00 82.00 83 SER A CA 1
ATOM 645 C C . SER A 1 83 ? -4.184 6.398 20.913 1.00 82.00 83 SER A C 1
ATOM 647 O O . SER A 1 83 ? -5.366 6.359 20.567 1.00 82.00 83 SER A O 1
ATOM 649 N N . GLY A 1 84 ? -3.567 7.527 21.277 1.00 82.94 84 GLY A N 1
ATOM 650 C CA . GLY A 1 84 ? -4.196 8.854 21.316 1.00 82.94 84 GLY A CA 1
ATOM 651 C C . GLY A 1 84 ? -4.009 9.707 20.053 1.00 82.94 84 GLY A C 1
ATOM 652 O O . GLY A 1 84 ? -4.509 10.827 19.995 1.00 82.94 84 GLY A O 1
ATOM 653 N N . SER A 1 85 ? -3.287 9.219 19.040 1.00 87.62 85 SER A N 1
ATOM 654 C CA . SER A 1 85 ? -2.977 10.003 17.839 1.00 87.62 85 SER A CA 1
ATOM 655 C C . SER A 1 85 ? -4.133 10.006 16.840 1.00 87.62 85 SER A C 1
ATOM 657 O O . SER A 1 85 ? -4.696 8.960 16.520 1.00 87.62 85 SER A O 1
ATOM 659 N N . PHE A 1 86 ? -4.416 11.166 16.240 1.00 87.81 86 PHE A N 1
ATOM 660 C CA . PHE A 1 86 ? -5.338 11.273 15.103 1.00 87.81 86 PHE A CA 1
ATOM 661 C C . PHE A 1 86 ? -4.956 10.327 13.951 1.00 87.81 86 PHE A C 1
ATOM 663 O O . PHE A 1 86 ? -5.840 9.768 13.296 1.00 87.81 86 PHE A O 1
ATOM 670 N N . MET A 1 87 ? -3.654 10.083 13.748 1.00 83.50 87 MET A N 1
ATOM 671 C CA . MET A 1 87 ? -3.134 9.215 12.685 1.00 83.50 87 MET A CA 1
ATOM 672 C C . MET A 1 87 ? -3.521 7.742 12.852 1.00 83.50 87 MET A C 1
ATOM 674 O O . MET A 1 87 ? -3.517 7.001 11.874 1.00 83.50 87 MET A O 1
ATOM 678 N N . SER A 1 88 ? -3.891 7.305 14.060 1.00 87.25 88 SER A N 1
ATOM 679 C CA . SER A 1 88 ? -4.399 5.948 14.276 1.00 87.25 88 SER A CA 1
ATOM 680 C C . SER A 1 88 ? -5.908 5.840 14.109 1.00 87.25 88 SER A C 1
ATOM 682 O O . SER A 1 88 ? -6.451 4.752 14.278 1.00 87.25 88 SER A O 1
ATOM 684 N N . SER A 1 89 ? -6.621 6.925 13.798 1.00 93.38 89 SER A N 1
ATOM 685 C CA . SER A 1 89 ? -8.054 6.858 13.520 1.00 93.38 89 SER A CA 1
ATOM 686 C C . SER A 1 89 ? -8.324 6.181 12.174 1.00 93.38 89 SER A C 1
ATOM 688 O O . SER A 1 89 ? -7.578 6.346 11.209 1.00 93.38 89 SER A O 1
ATOM 690 N N . VAL A 1 90 ? -9.440 5.454 12.080 1.00 93.44 90 VAL A N 1
ATOM 691 C CA . VAL A 1 90 ? -9.862 4.811 10.822 1.00 93.44 90 VAL A CA 1
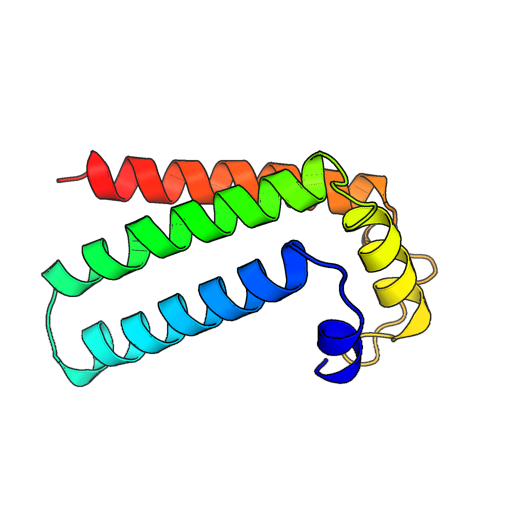ATOM 692 C C . VAL A 1 90 ? -10.018 5.849 9.708 1.00 93.44 90 VAL A C 1
ATOM 694 O O . VAL A 1 90 ? -9.590 5.617 8.582 1.00 93.44 90 VAL A O 1
ATOM 697 N N . ARG A 1 91 ? -10.566 7.031 10.022 1.00 94.12 91 ARG A N 1
ATOM 698 C CA . ARG A 1 91 ? -10.710 8.131 9.056 1.00 94.12 91 ARG A CA 1
ATOM 699 C C . ARG A 1 91 ? -9.357 8.591 8.513 1.00 94.12 91 ARG A C 1
ATOM 701 O O . ARG A 1 91 ? -9.221 8.702 7.300 1.00 94.12 91 ARG A O 1
ATOM 708 N N . ALA A 1 92 ? -8.359 8.797 9.375 1.00 92.94 92 ALA A N 1
ATOM 709 C CA . ALA A 1 92 ? -7.018 9.183 8.937 1.00 92.94 92 ALA A CA 1
ATOM 710 C C . ALA A 1 92 ? -6.371 8.122 8.036 1.00 92.94 92 ALA A C 1
ATOM 712 O O . ALA A 1 92 ? -5.786 8.468 7.016 1.00 92.94 92 ALA A O 1
ATOM 713 N N . ILE A 1 93 ? -6.543 6.837 8.349 1.00 94.06 93 ILE A N 1
ATOM 714 C CA . ILE A 1 93 ? -6.005 5.739 7.529 1.00 94.06 93 ILE A CA 1
ATOM 715 C C . ILE A 1 93 ? -6.706 5.653 6.173 1.00 94.06 93 ILE A C 1
ATOM 717 O O . ILE A 1 93 ? -6.053 5.421 5.159 1.00 94.06 93 ILE A O 1
ATOM 721 N N . ARG A 1 94 ? -8.021 5.886 6.124 1.00 96.38 94 ARG A N 1
ATOM 722 C CA . ARG A 1 94 ? -8.761 5.960 4.857 1.00 96.38 94 ARG A CA 1
ATOM 723 C C . ARG A 1 94 ? -8.299 7.142 4.004 1.00 96.38 94 ARG A C 1
ATOM 725 O O . ARG A 1 94 ? -8.105 6.973 2.805 1.00 96.38 94 ARG A O 1
ATOM 732 N N . MET A 1 95 ? -8.072 8.312 4.611 1.00 96.38 95 MET A N 1
ATOM 733 C CA . MET A 1 95 ? -7.509 9.474 3.907 1.00 96.38 95 MET A CA 1
ATOM 734 C C . MET A 1 95 ? -6.091 9.200 3.399 1.00 96.38 95 MET A C 1
ATOM 736 O O . MET A 1 95 ? -5.782 9.537 2.261 1.00 96.38 95 MET A O 1
ATOM 740 N N . LEU A 1 96 ? -5.252 8.541 4.203 1.00 94.69 96 LEU A N 1
ATOM 741 C CA . LEU A 1 96 ? -3.933 8.086 3.767 1.00 94.69 96 LEU A CA 1
ATOM 742 C C . LEU A 1 96 ? -4.055 7.136 2.570 1.00 94.69 96 LEU A C 1
ATOM 744 O O . LEU A 1 96 ? -3.346 7.308 1.587 1.00 94.69 96 LEU A O 1
ATOM 748 N N . GLY A 1 97 ? -4.989 6.182 2.620 1.00 95.50 97 GLY A N 1
ATOM 749 C CA . GLY A 1 97 ? -5.309 5.309 1.494 1.00 95.50 97 GLY A CA 1
ATOM 750 C C . GLY A 1 97 ? -5.679 6.090 0.233 1.00 95.50 97 GLY A C 1
ATOM 751 O O . GLY A 1 97 ? -5.146 5.817 -0.837 1.00 95.50 97 GLY A O 1
ATOM 752 N N . ALA A 1 98 ? -6.529 7.110 0.357 1.00 97.00 98 ALA A N 1
ATOM 753 C CA . ALA A 1 98 ? -6.910 7.960 -0.769 1.00 97.00 98 ALA A CA 1
ATOM 754 C C . ALA A 1 98 ? -5.715 8.746 -1.337 1.00 97.00 98 ALA A C 1
ATOM 756 O O . ALA A 1 98 ? -5.550 8.814 -2.552 1.00 97.00 98 ALA A O 1
ATOM 757 N N . ALA A 1 99 ? -4.842 9.282 -0.481 1.00 96.56 99 ALA A N 1
ATOM 758 C CA . ALA A 1 99 ? -3.620 9.954 -0.920 1.00 96.56 99 ALA A CA 1
ATOM 759 C C . ALA A 1 99 ? -2.671 8.987 -1.649 1.00 96.56 99 ALA A C 1
ATOM 761 O O . ALA A 1 99 ? -2.177 9.299 -2.729 1.00 96.56 99 ALA A O 1
ATOM 762 N N . VAL A 1 100 ? -2.470 7.785 -1.100 1.00 95.50 100 VAL A N 1
ATOM 763 C CA . VAL A 1 100 ? -1.652 6.724 -1.708 1.00 95.50 100 VAL A CA 1
ATOM 764 C C . VAL A 1 100 ? -2.224 6.281 -3.057 1.00 95.50 100 VAL A C 1
ATOM 766 O O . VAL A 1 100 ? -1.461 6.066 -3.996 1.00 95.50 100 VAL A O 1
ATOM 769 N N . LEU A 1 101 ? -3.554 6.211 -3.183 1.00 97.25 101 LEU A N 1
ATOM 770 C CA . LEU A 1 101 ? -4.231 5.944 -4.450 1.00 97.25 101 LEU A CA 1
ATOM 771 C C . LEU A 1 101 ? -3.877 6.998 -5.505 1.00 97.25 101 LEU A C 1
ATOM 773 O O . LEU A 1 101 ? -3.452 6.648 -6.604 1.00 97.25 101 LEU A O 1
ATOM 777 N N . VAL A 1 102 ? -4.023 8.280 -5.160 1.00 96.94 102 VAL A N 1
ATOM 778 C CA . VAL A 1 102 ? -3.721 9.394 -6.071 1.00 96.94 102 VAL A CA 1
ATOM 779 C C . VAL A 1 102 ? -2.252 9.378 -6.489 1.00 96.94 102 VAL A C 1
ATOM 781 O O . VAL A 1 102 ? -1.964 9.495 -7.677 1.00 96.94 102 VAL A O 1
ATOM 784 N N . VAL A 1 103 ? -1.329 9.172 -5.545 1.00 94.81 103 VAL A N 1
ATOM 785 C CA . VAL A 1 103 ? 0.110 9.074 -5.840 1.00 94.81 103 VAL A CA 1
ATOM 786 C C . VAL A 1 103 ? 0.401 7.901 -6.776 1.00 94.81 103 VAL A C 1
ATOM 788 O O . VAL A 1 103 ? 1.100 8.082 -7.769 1.00 94.81 103 VAL A O 1
ATOM 791 N N . GLY A 1 104 ? -0.161 6.719 -6.509 1.00 93.75 104 GLY A N 1
ATOM 792 C CA . GLY A 1 104 ? 0.045 5.537 -7.348 1.00 93.75 104 GLY A CA 1
ATOM 793 C C . GLY A 1 104 ? -0.454 5.729 -8.783 1.00 93.75 104 GLY A C 1
ATOM 794 O O . GLY A 1 104 ? 0.262 5.423 -9.740 1.00 93.75 104 GLY A O 1
ATOM 795 N N . LEU A 1 105 ? -1.649 6.307 -8.947 1.00 95.19 105 LEU A N 1
ATOM 796 C CA . LEU A 1 105 ? -2.194 6.641 -10.265 1.00 95.19 105 LEU A CA 1
ATOM 797 C C . LEU A 1 105 ? -1.342 7.691 -10.979 1.00 95.19 105 LEU A C 1
ATOM 799 O O . LEU A 1 105 ? -1.010 7.505 -12.146 1.00 95.19 105 LEU A O 1
ATOM 803 N N . PHE A 1 106 ? -0.944 8.756 -10.278 1.00 93.62 106 PHE A N 1
ATOM 804 C CA . PHE A 1 106 ? -0.085 9.7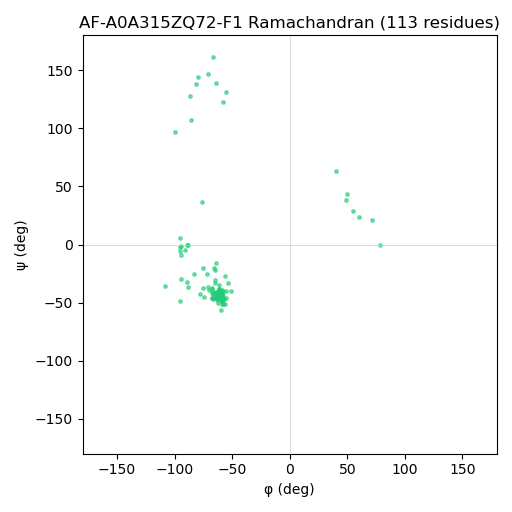97 -10.837 1.00 93.62 106 PHE A CA 1
ATOM 805 C C . PHE A 1 106 ? 1.248 9.227 -11.326 1.00 93.62 106 PHE A C 1
ATOM 807 O O . PHE A 1 106 ? 1.623 9.479 -12.466 1.00 93.62 106 PHE A O 1
ATOM 814 N N . MET A 1 107 ? 1.933 8.413 -10.514 1.00 89.56 107 MET A N 1
ATOM 815 C CA . MET A 1 107 ? 3.193 7.774 -10.910 1.00 89.56 107 MET A CA 1
ATOM 816 C C . MET A 1 107 ? 3.018 6.874 -12.136 1.00 89.56 107 MET A C 1
ATOM 818 O O . MET A 1 107 ? 3.848 6.908 -13.040 1.00 89.56 107 MET A O 1
ATOM 822 N N . THR A 1 108 ? 1.926 6.106 -12.187 1.00 91.38 108 THR A N 1
ATOM 823 C CA . THR A 1 108 ? 1.617 5.229 -13.326 1.00 91.38 108 THR A CA 1
ATOM 824 C C . THR A 1 108 ? 1.414 6.045 -14.601 1.00 91.38 108 THR A C 1
ATOM 826 O O . THR A 1 108 ? 2.043 5.769 -15.616 1.00 91.38 108 THR A O 1
ATOM 829 N N . VAL A 1 109 ? 0.569 7.079 -14.549 1.00 91.06 109 VAL A N 1
ATOM 830 C CA . VAL A 1 109 ? 0.280 7.935 -15.708 1.00 91.06 109 VAL A CA 1
ATOM 831 C C . VAL A 1 109 ? 1.524 8.703 -16.141 1.00 91.06 109 VAL A C 1
ATOM 833 O O . VAL A 1 109 ? 1.831 8.723 -17.326 1.00 91.06 109 VAL A O 1
ATOM 836 N N . ALA A 1 110 ? 2.276 9.286 -15.206 1.00 88.25 110 ALA A N 1
ATOM 837 C CA . ALA A 1 110 ? 3.503 10.016 -15.512 1.00 88.25 110 ALA A CA 1
ATOM 838 C C . ALA A 1 110 ? 4.553 9.118 -16.184 1.00 88.25 110 ALA A C 1
ATOM 840 O O . ALA A 1 110 ? 5.198 9.550 -17.131 1.00 88.25 110 ALA A O 1
ATOM 841 N N . ALA A 1 111 ? 4.689 7.862 -15.748 1.00 86.06 111 ALA A N 1
ATOM 842 C CA . ALA A 1 111 ? 5.617 6.911 -16.358 1.00 86.06 111 ALA A CA 1
ATOM 843 C C . ALA A 1 111 ? 5.177 6.413 -17.744 1.00 86.06 111 ALA A C 1
ATOM 845 O O . ALA A 1 111 ? 6.029 6.003 -18.526 1.00 86.06 111 ALA A O 1
ATOM 846 N N . VAL A 1 112 ? 3.872 6.436 -18.042 1.00 84.56 112 VAL A N 1
ATOM 847 C CA . VAL A 1 112 ? 3.316 6.032 -19.346 1.00 84.56 112 VAL A CA 1
ATOM 848 C C . VAL A 1 112 ? 3.264 7.198 -20.339 1.00 84.56 112 VAL A C 1
ATOM 850 O O . VAL A 1 112 ? 3.465 6.984 -21.525 1.00 84.56 112 VAL A O 1
ATOM 853 N N . VAL A 1 113 ? 2.968 8.416 -19.875 1.00 84.81 113 VAL A N 1
ATOM 854 C CA . VAL A 1 113 ? 2.784 9.613 -20.719 1.00 84.81 113 VAL A CA 1
ATOM 855 C C . VAL A 1 113 ? 4.069 10.431 -20.854 1.00 84.81 113 VAL A C 1
ATOM 857 O O . VAL A 1 113 ? 4.268 11.091 -21.866 1.00 84.81 113 VAL A O 1
ATOM 860 N N . GLY A 1 114 ? 4.948 10.413 -19.847 1.00 65.12 114 GLY A N 1
ATOM 861 C CA . GLY A 1 114 ? 6.225 11.137 -19.834 1.00 65.12 114 GLY A CA 1
ATOM 862 C C . GLY A 1 114 ? 7.315 10.486 -20.692 1.00 65.12 114 GLY A C 1
ATOM 863 O O . GLY A 1 114 ? 8.476 10.461 -20.281 1.00 65.12 114 GLY A O 1
ATOM 864 N N . THR A 1 115 ? 6.936 9.916 -21.838 1.00 51.12 115 THR A N 1
ATOM 865 C CA . THR A 1 115 ? 7.794 9.136 -22.736 1.00 51.12 115 THR A CA 1
ATOM 866 C C . THR A 1 115 ? 7.672 9.604 -24.169 1.00 51.12 115 THR A C 1
ATOM 868 O O . THR A 1 115 ? 6.528 9.584 -24.675 1.00 51.12 115 THR A O 1
#